Protein AF-A0A6M3KVN2-F1 (afdb_monomer_lite)

Secondary structure (DSSP, 8-state):
-------SSGGG-EEEEEHHHHHHHHHHHHHHHHHHHHHHHHHHHHHHH-TTS-TT-HHHHHHHHHHHHHHHHHHHHHHHHHHHHHSTT-EEEEEHHHHHHTTTT-S--

Sequence (109 aa):
MFYEFKSINRETWKYTYCGRELLEASVGCYKQYHECEMDARTRLASLMIDPNVRQDDNRIADLKRDIEHNGKQAEACSVFMTAFEREPDRDFYLALGDVVFFGLNKEKI

Structure (mmCIF, N/CA/C/O backbone):
data_AF-A0A6M3KVN2-F1
#
_entry.id   AF-A0A6M3KVN2-F1
#
loop_
_atom_site.group_PDB
_atom_site.id
_atom_site.type_symbol
_atom_site.label_atom_id
_atom_site.label_alt_id
_atom_site.label_comp_id
_atom_site.label_asym_id
_atom_site.label_entity_id
_atom_site.label_seq_id
_atom_site.pdbx_PDB_ins_code
_atom_site.Cartn_x
_atom_site.Cartn_y
_atom_site.Cartn_z
_atom_site.occupancy
_atom_site.B_iso_or_equiv
_atom_site.auth_seq_id
_atom_site.auth_comp_id
_atom_site.auth_asym_id
_at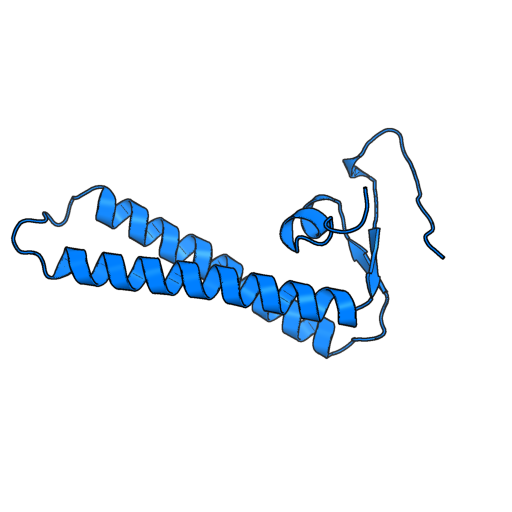om_site.auth_atom_id
_atom_site.pdbx_PDB_model_num
ATOM 1 N N . MET A 1 1 ? -16.113 9.172 24.947 1.00 35.44 1 MET A N 1
ATOM 2 C CA . MET A 1 1 ? -15.417 9.261 26.251 1.00 35.44 1 MET A CA 1
ATOM 3 C C . MET A 1 1 ? -14.240 8.298 26.159 1.00 35.44 1 MET A C 1
ATOM 5 O O . MET A 1 1 ? -14.473 7.101 26.111 1.00 35.44 1 MET A O 1
ATOM 9 N N . PHE A 1 2 ? -13.018 8.803 25.963 1.00 45.31 2 PHE A N 1
ATOM 10 C CA . PHE A 1 2 ? -11.832 7.970 25.725 1.00 45.31 2 PHE A CA 1
ATOM 11 C C . PHE A 1 2 ? -11.335 7.371 27.047 1.00 45.31 2 PHE A C 1
ATOM 13 O O . PHE A 1 2 ? -11.029 8.115 27.976 1.00 45.31 2 PHE A O 1
ATOM 20 N N . TYR A 1 3 ? -11.249 6.043 27.136 1.00 44.53 3 TYR A N 1
ATOM 21 C CA . TYR A 1 3 ? -10.594 5.359 28.253 1.00 44.53 3 TYR A CA 1
ATOM 22 C C . TYR A 1 3 ? -9.148 5.034 27.862 1.00 44.53 3 TYR A C 1
ATOM 24 O O . TYR A 1 3 ? -8.878 4.043 27.190 1.00 44.53 3 TYR A O 1
ATOM 32 N N . GLU A 1 4 ? -8.209 5.887 28.273 1.00 49.03 4 GLU A N 1
ATOM 33 C CA . GLU A 1 4 ? -6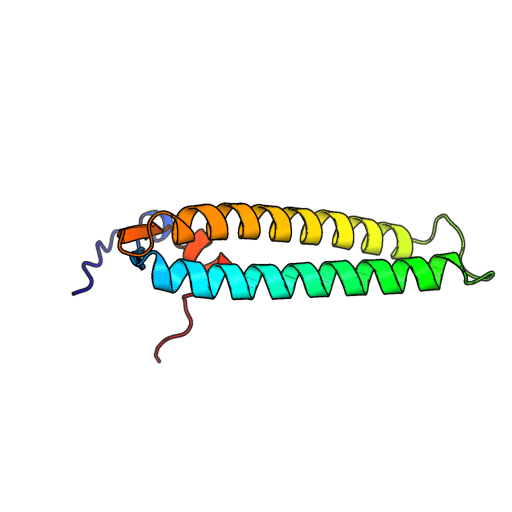.773 5.611 28.175 1.00 49.03 4 GLU A CA 1
ATOM 34 C C . GLU A 1 4 ? -6.338 4.668 29.311 1.00 49.03 4 GLU A C 1
ATOM 36 O O . GLU A 1 4 ? -6.320 5.056 30.480 1.00 49.03 4 GLU A O 1
ATOM 41 N N . PHE A 1 5 ? -5.920 3.444 28.985 1.00 51.78 5 PHE A N 1
ATOM 42 C CA . PHE A 1 5 ? -5.180 2.583 29.915 1.00 51.78 5 PHE A CA 1
ATOM 43 C C . PHE A 1 5 ? -3.672 2.831 29.736 1.00 51.78 5 PHE A C 1
ATOM 45 O O . PHE A 1 5 ? -3.032 2.262 28.852 1.00 51.78 5 PHE A O 1
ATOM 52 N N . LYS A 1 6 ? -3.087 3.714 30.557 1.00 48.75 6 LYS A N 1
ATOM 53 C CA . LYS A 1 6 ? -1.648 4.040 30.503 1.00 48.75 6 LYS A CA 1
ATOM 54 C C . LYS A 1 6 ? -0.832 3.075 31.359 1.00 48.75 6 LYS A C 1
ATOM 56 O O . LYS A 1 6 ? -0.611 3.312 32.542 1.00 48.75 6 LYS A O 1
ATOM 61 N N . SER A 1 7 ? -0.356 1.994 30.750 1.00 55.06 7 SER A N 1
ATOM 62 C CA . SER A 1 7 ? 0.783 1.231 31.278 1.00 55.06 7 SER A CA 1
ATOM 63 C C . SER A 1 7 ? 2.101 1.941 30.919 1.00 55.06 7 SER A C 1
ATOM 65 O O . SER A 1 7 ? 2.164 2.689 29.940 1.00 55.06 7 SER A O 1
ATOM 67 N N . ILE A 1 8 ? 3.158 1.719 31.710 1.00 61.12 8 ILE A N 1
ATOM 68 C CA . ILE A 1 8 ? 4.497 2.318 31.527 1.00 61.12 8 ILE A CA 1
ATOM 69 C C . ILE A 1 8 ? 5.118 1.919 30.170 1.00 61.12 8 ILE A C 1
ATOM 71 O O . ILE A 1 8 ? 5.954 2.645 29.635 1.00 61.12 8 ILE A O 1
ATOM 75 N N . ASN A 1 9 ? 4.676 0.806 29.571 1.00 64.88 9 ASN A N 1
ATOM 76 C CA . ASN A 1 9 ? 5.130 0.360 28.256 1.00 64.88 9 ASN A CA 1
ATOM 77 C C . ASN A 1 9 ? 4.167 0.816 27.138 1.00 64.88 9 ASN A C 1
ATOM 79 O O . ASN A 1 9 ? 3.015 0.378 27.086 1.00 64.88 9 ASN A O 1
ATOM 83 N N . ARG A 1 10 ? 4.649 1.656 26.211 1.00 61.28 10 ARG A N 1
ATOM 84 C CA . ARG A 1 10 ? 3.866 2.196 25.078 1.00 61.28 10 ARG A CA 1
ATOM 85 C C . ARG A 1 10 ? 3.326 1.117 24.135 1.00 61.28 10 ARG A C 1
ATOM 87 O O . ARG A 1 10 ? 2.303 1.334 23.499 1.00 61.28 10 ARG A O 1
ATOM 94 N N . GLU A 1 11 ? 3.957 -0.054 24.080 1.00 64.50 11 GLU A N 1
ATOM 95 C CA . GLU A 1 11 ? 3.497 -1.191 23.264 1.00 64.50 11 GLU A CA 1
ATOM 96 C C . GLU A 1 11 ? 2.162 -1.778 23.746 1.00 64.50 11 GLU A C 1
ATOM 98 O O . GLU A 1 11 ? 1.454 -2.442 22.993 1.00 64.50 11 GLU A O 1
ATOM 103 N N . THR A 1 12 ? 1.793 -1.517 25.003 1.00 69.75 12 THR A N 1
ATOM 104 C CA . THR A 1 12 ? 0.529 -1.992 25.589 1.00 69.75 12 THR A CA 1
ATOM 105 C C . THR A 1 12 ? -0.629 -1.018 25.400 1.00 69.75 12 THR A C 1
ATOM 107 O O . THR A 1 12 ? -1.755 -1.327 25.787 1.00 69.75 12 THR A O 1
ATOM 110 N N . TRP A 1 13 ? -0.374 0.158 24.820 1.00 77.12 13 TRP A N 1
ATOM 111 C CA . TRP A 1 13 ? -1.410 1.161 24.623 1.00 77.12 13 TRP A CA 1
ATOM 112 C C . TRP A 1 13 ? -2.379 0.699 23.538 1.00 77.12 13 TRP A C 1
ATOM 114 O O . TRP A 1 13 ? -1.980 0.257 22.456 1.00 77.12 13 TRP A O 1
ATOM 124 N N . LYS A 1 14 ? -3.667 0.785 23.862 1.00 82.88 14 LYS A N 1
ATOM 125 C CA . LYS A 1 14 ? -4.768 0.480 22.957 1.00 82.88 14 LYS A CA 1
ATOM 126 C C . LYS A 1 14 ? -5.563 1.749 22.723 1.00 82.88 14 LYS A C 1
ATOM 128 O O . LYS A 1 14 ? -5.946 2.425 23.674 1.00 82.88 14 LYS A O 1
ATOM 133 N N . TYR A 1 15 ? -5.800 2.045 21.458 1.00 85.94 15 TYR A N 1
ATOM 134 C CA . TYR A 1 15 ? -6.582 3.187 21.019 1.00 85.94 15 TYR A CA 1
ATOM 135 C C . TYR A 1 15 ? -7.890 2.679 20.438 1.00 85.94 15 TYR A C 1
ATOM 137 O O . TYR A 1 15 ? -7.894 1.688 19.712 1.00 85.94 15 TYR A O 1
ATOM 145 N N . THR A 1 16 ? -8.994 3.324 20.796 1.00 89.75 16 THR A N 1
ATOM 146 C CA . THR A 1 16 ? -10.321 2.924 20.318 1.00 89.75 16 THR A CA 1
ATOM 147 C C . THR A 1 16 ? -10.755 3.891 19.231 1.00 89.75 16 THR A C 1
ATOM 149 O O . THR A 1 16 ? -10.736 5.097 19.469 1.00 89.75 16 THR A O 1
ATOM 152 N N . TYR A 1 17 ? -11.128 3.355 18.074 1.00 90.19 17 TYR A N 1
ATOM 153 C CA . TYR A 1 17 ? -11.655 4.108 16.939 1.00 90.19 17 TYR A CA 1
ATOM 154 C C . TYR A 1 17 ? -12.910 3.430 16.406 1.00 90.19 17 TYR A C 1
ATOM 156 O O . TYR A 1 17 ? -13.026 2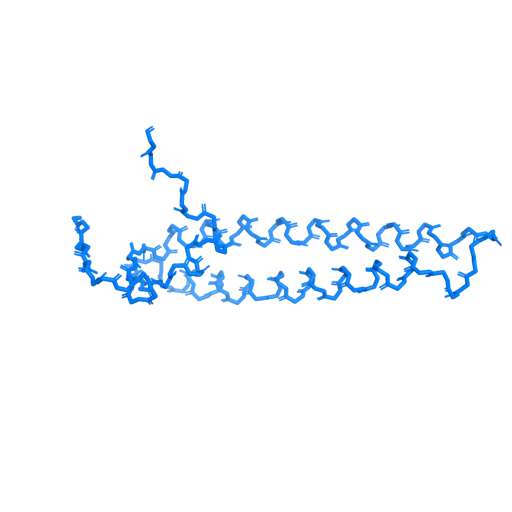.200 16.451 1.00 90.19 17 TYR A O 1
ATOM 164 N N . CYS A 1 18 ? -13.828 4.231 15.880 1.00 93.00 18 CYS A N 1
ATOM 165 C CA . CYS A 1 18 ? -15.033 3.726 15.239 1.00 93.00 18 CYS A CA 1
ATOM 166 C C . CYS A 1 18 ? -14.716 3.234 13.819 1.00 93.00 18 CYS A C 1
ATOM 168 O O . CYS A 1 18 ? -13.892 3.826 13.116 1.00 93.00 18 CYS A O 1
ATOM 170 N N . GLY A 1 19 ? -15.396 2.178 13.363 1.00 90.88 19 GLY A N 1
ATOM 171 C CA . GLY A 1 19 ? -15.244 1.633 12.011 1.00 90.88 19 GLY A CA 1
ATOM 172 C C . GLY A 1 19 ? -15.360 2.693 10.910 1.00 90.88 19 GLY A C 1
ATOM 173 O O . GLY A 1 19 ? -14.576 2.671 9.968 1.00 90.88 19 GLY A O 1
ATOM 174 N N . ARG A 1 20 ? -16.252 3.683 11.050 1.00 92.75 20 ARG A N 1
ATOM 175 C CA . ARG A 1 20 ? -16.368 4.808 10.098 1.00 92.75 20 ARG A CA 1
ATOM 176 C C . ARG A 1 20 ? -15.086 5.633 9.984 1.00 92.75 20 ARG A C 1
ATOM 178 O O . ARG A 1 20 ? -14.653 5.922 8.874 1.00 92.75 20 ARG A O 1
ATOM 185 N N . GLU A 1 21 ? -14.469 5.978 11.112 1.00 90.56 21 GLU A N 1
ATOM 186 C CA . GLU A 1 21 ? -13.220 6.755 11.138 1.00 90.56 21 GLU A CA 1
ATOM 187 C C . GLU A 1 21 ? -12.077 5.952 10.505 1.00 90.56 21 GLU A C 1
ATOM 189 O O . GLU A 1 21 ? -11.285 6.469 9.716 1.00 90.56 21 GLU A O 1
ATOM 194 N N . LEU A 1 22 ? -12.029 4.652 10.805 1.00 93.06 22 LEU A N 1
ATOM 195 C CA . LEU A 1 22 ? -11.033 3.747 10.243 1.00 93.06 22 LEU A CA 1
ATOM 196 C C . LEU A 1 22 ? -11.235 3.497 8.750 1.00 93.06 22 LEU A C 1
ATOM 198 O O . LEU A 1 22 ? -10.252 3.345 8.025 1.00 93.06 22 LEU A O 1
ATOM 202 N N . LEU A 1 23 ? -12.478 3.482 8.272 1.00 93.94 23 LEU A N 1
ATOM 203 C CA . LEU A 1 23 ? -12.792 3.359 6.854 1.00 93.94 23 LEU A CA 1
ATOM 204 C C . LEU A 1 23 ? -12.255 4.562 6.075 1.00 93.94 23 LEU A C 1
ATOM 206 O O . LEU A 1 23 ? -11.561 4.375 5.077 1.00 93.94 23 LEU A O 1
ATOM 210 N N . GLU A 1 24 ? -12.515 5.782 6.546 1.00 93.31 24 GLU A N 1
ATOM 211 C CA . GLU A 1 24 ? -12.007 7.006 5.914 1.00 93.31 24 GLU A CA 1
ATOM 212 C C . GLU A 1 24 ? -10.475 7.023 5.865 1.00 93.31 24 GLU A C 1
ATOM 214 O O . GLU A 1 24 ? -9.885 7.279 4.809 1.00 93.31 24 GLU A O 1
ATOM 219 N N . ALA A 1 25 ? -9.822 6.671 6.974 1.00 92.38 25 ALA A N 1
ATOM 220 C CA . ALA A 1 25 ? -8.368 6.583 7.034 1.00 92.38 25 ALA A CA 1
ATOM 221 C C . ALA A 1 25 ? -7.812 5.496 6.097 1.00 92.38 25 ALA A C 1
ATOM 223 O O . ALA A 1 25 ? -6.855 5.740 5.360 1.00 92.38 25 ALA A O 1
ATOM 224 N N . SER A 1 26 ? -8.452 4.324 6.049 1.00 93.50 26 SER A N 1
ATOM 225 C CA . SER A 1 26 ? -8.051 3.217 5.169 1.00 93.50 26 SER A CA 1
ATOM 226 C C . SER A 1 26 ? -8.190 3.578 3.690 1.00 93.50 26 SER A C 1
ATOM 228 O O . SER A 1 26 ? -7.314 3.238 2.897 1.00 93.50 26 SER A O 1
ATOM 230 N N . VAL A 1 27 ? -9.240 4.318 3.316 1.00 94.44 27 VAL A N 1
ATOM 231 C CA . VAL A 1 27 ? -9.416 4.858 1.956 1.00 94.44 27 VAL A CA 1
ATOM 232 C C . VAL A 1 27 ? -8.290 5.834 1.611 1.00 94.44 27 VAL A C 1
ATOM 234 O O . VAL A 1 27 ? -7.765 5.795 0.496 1.00 94.44 27 VAL A O 1
ATOM 237 N N . GLY A 1 28 ? -7.903 6.701 2.550 1.00 93.25 28 GLY A N 1
ATOM 238 C CA . GLY A 1 28 ? -6.776 7.620 2.381 1.00 93.25 28 GLY A CA 1
ATOM 239 C C . GLY A 1 28 ? -5.459 6.881 2.135 1.00 93.25 28 GLY A C 1
ATOM 240 O O . GLY A 1 28 ? -4.785 7.137 1.136 1.00 93.25 28 GLY A O 1
ATOM 241 N N . CYS A 1 29 ? -5.132 5.913 2.995 1.00 93.31 29 CYS A N 1
ATOM 242 C CA . CYS A 1 29 ? -3.933 5.085 2.860 1.00 93.31 29 CYS A CA 1
ATOM 243 C C . CYS A 1 29 ? -3.935 4.276 1.559 1.00 93.31 29 CYS A C 1
ATOM 245 O O . CYS A 1 29 ? -2.916 4.219 0.874 1.00 93.31 29 CYS A O 1
ATOM 247 N N . TYR A 1 30 ? -5.074 3.686 1.181 1.00 95.62 30 TYR A N 1
ATOM 248 C CA . TYR A 1 30 ? -5.215 2.958 -0.079 1.00 95.62 30 TYR A CA 1
ATOM 249 C C . TYR A 1 30 ? -4.852 3.836 -1.277 1.00 95.62 30 TYR A C 1
ATOM 251 O O . TYR A 1 30 ? -4.011 3.449 -2.086 1.00 95.62 30 TYR A O 1
ATOM 259 N N . LYS A 1 31 ? -5.447 5.034 -1.371 1.00 95.19 31 LYS A N 1
ATOM 260 C CA . LYS A 1 31 ? -5.174 5.969 -2.471 1.00 95.19 31 LYS A CA 1
ATOM 261 C C . LYS A 1 31 ? -3.702 6.347 -2.528 1.00 95.19 31 LYS A C 1
ATOM 263 O O . LYS A 1 31 ? -3.114 6.282 -3.600 1.00 95.19 31 LYS A O 1
ATOM 268 N N . GLN A 1 32 ? -3.101 6.661 -1.382 1.00 95.00 32 GLN A N 1
ATOM 269 C CA . GLN A 1 32 ? -1.688 7.023 -1.311 1.00 95.00 32 GLN A CA 1
ATOM 270 C C . GLN A 1 32 ? -0.781 5.900 -1.834 1.00 95.00 32 GLN A C 1
ATOM 272 O O . GLN A 1 32 ? 0.051 6.137 -2.707 1.00 95.00 32 GLN A O 1
ATOM 277 N N . TYR A 1 33 ? -0.943 4.673 -1.331 1.00 96.00 33 TYR A N 1
ATOM 278 C CA . TYR A 1 33 ? -0.117 3.547 -1.772 1.00 96.00 33 TYR A CA 1
ATOM 279 C C . TYR A 1 33 ? -0.374 3.181 -3.234 1.00 96.00 33 TYR A C 1
ATOM 281 O O . TYR A 1 33 ? 0.570 2.878 -3.962 1.00 96.00 33 TYR A O 1
ATOM 289 N N . HIS A 1 34 ? -1.622 3.268 -3.691 1.00 95.50 34 HIS A N 1
ATOM 290 C CA . HIS A 1 34 ? -1.965 3.024 -5.085 1.00 95.50 34 HIS A CA 1
ATOM 291 C C . HIS A 1 34 ? -1.334 4.060 -6.029 1.00 95.50 34 HIS A C 1
ATOM 293 O O . HIS A 1 34 ? -0.761 3.692 -7.053 1.00 95.50 34 HIS A O 1
ATOM 299 N N . GLU A 1 35 ? -1.367 5.347 -5.677 1.00 96.56 35 GLU A N 1
ATOM 300 C CA . GLU A 1 35 ? -0.706 6.413 -6.441 1.00 96.56 35 GLU A CA 1
ATOM 301 C C . GLU A 1 35 ? 0.812 6.200 -6.506 1.00 96.56 35 GLU A C 1
ATOM 303 O O . GLU A 1 35 ? 1.395 6.276 -7.590 1.00 96.56 35 GLU A O 1
ATOM 308 N N . CYS A 1 36 ? 1.449 5.857 -5.381 1.00 95.56 36 CYS A N 1
ATOM 309 C CA . CYS A 1 36 ? 2.876 5.531 -5.343 1.00 95.56 36 CYS A CA 1
ATOM 310 C C . CYS A 1 36 ? 3.222 4.316 -6.218 1.00 95.56 36 CYS A C 1
ATOM 312 O O . CYS A 1 36 ? 4.230 4.333 -6.927 1.00 95.56 36 CYS A O 1
ATOM 314 N N . GLU A 1 37 ? 2.389 3.272 -6.209 1.00 97.31 37 GLU A N 1
ATOM 315 C CA . GLU A 1 37 ? 2.564 2.105 -7.076 1.00 97.31 37 GLU A CA 1
ATOM 316 C C . GLU A 1 37 ? 2.469 2.490 -8.562 1.00 97.31 37 GLU A C 1
ATOM 318 O O . GLU A 1 37 ? 3.316 2.090 -9.367 1.00 97.31 37 GLU A O 1
ATOM 323 N N . MET A 1 38 ? 1.460 3.280 -8.941 1.00 97.31 38 MET A N 1
ATOM 324 C CA . MET A 1 38 ? 1.253 3.703 -10.329 1.00 97.31 38 MET A CA 1
ATOM 325 C C . MET A 1 38 ? 2.377 4.612 -10.836 1.00 97.31 38 MET A C 1
ATOM 327 O O . MET A 1 38 ? 2.826 4.455 -11.977 1.00 97.31 38 MET A O 1
ATOM 331 N N . ASP A 1 39 ? 2.883 5.518 -9.999 1.00 97.38 39 ASP A N 1
ATOM 332 C CA . ASP A 1 39 ? 4.046 6.347 -10.326 1.00 97.38 39 ASP A CA 1
ATOM 333 C C . ASP A 1 39 ? 5.297 5.478 -10.539 1.00 97.38 39 ASP A C 1
ATOM 335 O O . ASP A 1 39 ? 5.972 5.595 -11.565 1.00 97.38 39 ASP A O 1
ATOM 339 N N . ALA A 1 40 ? 5.555 4.511 -9.651 1.00 96.69 40 ALA A N 1
ATOM 340 C CA . ALA A 1 40 ? 6.677 3.585 -9.800 1.00 96.69 40 ALA A CA 1
ATOM 341 C C . ALA A 1 40 ? 6.575 2.740 -11.086 1.00 96.69 40 ALA A C 1
ATOM 343 O O . ALA A 1 40 ? 7.569 2.582 -11.802 1.00 96.69 40 ALA A O 1
ATOM 344 N N . ARG A 1 41 ? 5.375 2.259 -11.446 1.00 97.00 41 ARG A N 1
ATOM 345 C CA . ARG A 1 41 ? 5.123 1.560 -12.724 1.0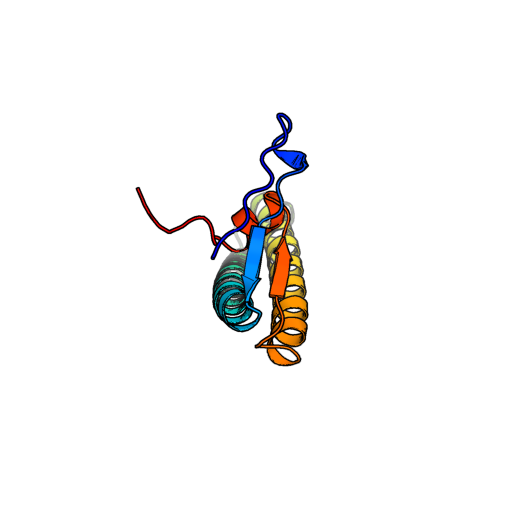0 97.00 41 ARG A CA 1
ATOM 346 C C . ARG A 1 41 ? 5.379 2.453 -13.932 1.00 97.00 41 ARG A C 1
ATOM 348 O O . ARG A 1 41 ? 6.002 2.006 -14.893 1.00 97.00 41 ARG A O 1
ATOM 355 N N . THR A 1 42 ? 4.934 3.705 -13.881 1.00 97.38 42 THR A N 1
ATOM 356 C CA . THR A 1 42 ? 5.117 4.677 -14.970 1.00 97.38 42 THR A CA 1
ATOM 357 C C . THR A 1 42 ? 6.599 4.987 -15.186 1.00 97.38 42 THR A C 1
ATOM 359 O O . THR A 1 42 ? 7.090 4.973 -16.320 1.00 97.38 42 THR A O 1
ATOM 362 N N . ARG A 1 43 ? 7.350 5.186 -14.098 1.00 95.50 43 ARG A N 1
ATOM 363 C CA . ARG A 1 43 ? 8.806 5.383 -14.138 1.00 95.50 43 ARG A CA 1
ATOM 364 C C . ARG A 1 43 ? 9.529 4.147 -14.659 1.00 95.50 43 ARG A C 1
ATOM 366 O O . ARG A 1 43 ? 10.421 4.276 -15.493 1.00 95.50 43 ARG A O 1
ATOM 373 N N . LEU A 1 44 ? 9.121 2.954 -14.225 1.00 95.75 44 LEU A N 1
ATOM 374 C CA . LEU A 1 44 ? 9.707 1.700 -14.696 1.00 95.75 44 LEU A CA 1
ATOM 375 C C . LEU A 1 44 ? 9.489 1.522 -16.202 1.00 95.75 44 LEU A C 1
ATOM 377 O O . LEU A 1 44 ? 10.443 1.244 -16.922 1.00 95.75 44 LEU A O 1
ATOM 381 N N . ALA A 1 45 ? 8.265 1.740 -16.688 1.00 95.12 45 ALA A N 1
ATOM 382 C CA . ALA A 1 45 ? 7.954 1.685 -18.114 1.00 95.12 45 ALA A CA 1
ATOM 383 C C . ALA A 1 45 ? 8.808 2.676 -18.921 1.00 95.12 45 ALA A C 1
ATOM 385 O O . ALA A 1 45 ? 9.338 2.316 -19.969 1.00 95.12 45 ALA A O 1
ATOM 386 N N . SER A 1 46 ? 9.007 3.889 -18.393 1.00 94.69 46 SER A N 1
ATOM 387 C CA . SER A 1 46 ? 9.844 4.919 -19.020 1.00 94.69 46 SER A CA 1
ATOM 388 C C . SER A 1 46 ? 11.319 4.507 -19.109 1.00 94.69 46 SER A C 1
ATOM 390 O O . SER A 1 46 ? 11.963 4.757 -20.121 1.00 94.69 46 SER A O 1
ATOM 392 N N . LEU A 1 47 ? 11.857 3.829 -18.089 1.00 92.69 47 LEU A N 1
ATOM 393 C CA . LEU A 1 47 ? 13.227 3.302 -18.128 1.00 92.69 47 LEU A CA 1
ATOM 394 C C . LEU A 1 47 ? 13.372 2.105 -19.073 1.00 92.69 47 LEU A C 1
ATOM 396 O O . LEU A 1 47 ? 14.426 1.933 -19.673 1.00 92.69 47 LEU A O 1
ATOM 400 N N . MET A 1 48 ? 12.334 1.280 -19.224 1.00 90.75 48 MET A N 1
ATOM 401 C CA . MET A 1 48 ? 12.381 0.103 -20.100 1.00 90.75 48 MET A CA 1
ATOM 402 C C . MET A 1 48 ? 12.392 0.451 -21.594 1.00 90.75 48 MET A C 1
ATOM 404 O O . MET A 1 48 ? 12.855 -0.364 -22.390 1.00 90.75 48 MET A O 1
ATOM 408 N N . ILE A 1 49 ? 11.882 1.625 -21.975 1.00 93.25 49 ILE A N 1
ATOM 409 C CA . ILE A 1 49 ? 11.896 2.103 -23.367 1.00 93.25 49 ILE A CA 1
ATOM 410 C C . ILE A 1 49 ? 13.151 2.915 -23.714 1.00 93.25 49 ILE A C 1
ATOM 412 O O . ILE A 1 49 ? 13.386 3.174 -24.893 1.00 93.25 49 ILE A O 1
ATOM 416 N N . ASP A 1 50 ? 13.946 3.329 -22.722 1.00 91.81 50 ASP A N 1
ATOM 417 C CA . ASP A 1 50 ? 15.166 4.104 -22.950 1.00 91.81 50 ASP A CA 1
ATOM 418 C C . ASP A 1 50 ? 16.301 3.177 -23.427 1.00 91.81 50 ASP A C 1
ATOM 420 O O . ASP A 1 50 ? 16.764 2.326 -22.662 1.00 91.81 50 ASP A O 1
ATOM 424 N N . PRO A 1 51 ? 16.801 3.337 -24.668 1.00 89.38 51 PRO A N 1
ATOM 425 C CA . PRO A 1 51 ? 17.858 2.485 -25.211 1.00 89.38 51 PRO A CA 1
ATOM 426 C C . PRO A 1 51 ? 19.205 2.640 -24.489 1.00 89.38 51 PRO A C 1
ATOM 428 O O . PRO A 1 51 ? 20.091 1.807 -24.675 1.00 89.38 51 PRO A O 1
ATOM 431 N N . ASN A 1 52 ? 19.384 3.686 -23.677 1.00 92.12 52 ASN A N 1
ATOM 432 C CA . ASN A 1 52 ? 20.610 3.921 -22.914 1.00 92.12 52 ASN A CA 1
ATOM 433 C C . ASN A 1 52 ? 20.601 3.243 -21.539 1.00 92.12 52 ASN A C 1
ATOM 435 O O . ASN A 1 52 ? 21.633 3.204 -20.865 1.00 92.12 52 ASN A O 1
ATOM 439 N N . VAL A 1 53 ? 19.454 2.722 -21.102 1.00 88.94 53 VAL A N 1
ATOM 440 C CA . VAL A 1 53 ? 19.317 2.064 -19.804 1.00 88.94 53 VAL A CA 1
ATOM 441 C C . VAL A 1 53 ? 19.588 0.576 -19.967 1.00 88.94 53 VAL A C 1
ATOM 443 O O . VAL A 1 53 ? 18.970 -0.124 -20.771 1.00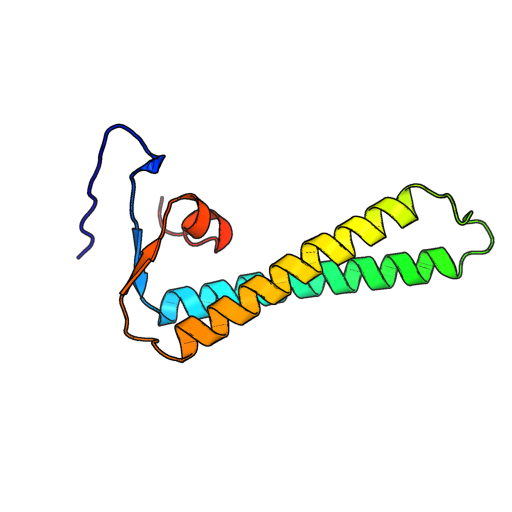 88.94 53 VAL A O 1
ATOM 446 N N . ARG A 1 54 ? 20.536 0.067 -19.181 1.00 88.56 54 ARG A N 1
ATOM 447 C CA . ARG A 1 54 ? 20.838 -1.363 -19.160 1.00 88.56 54 ARG A CA 1
ATOM 448 C C . ARG A 1 54 ? 19.811 -2.105 -18.304 1.00 88.56 54 ARG A C 1
ATOM 450 O O . ARG A 1 54 ? 19.266 -1.566 -17.348 1.00 88.56 54 ARG A O 1
ATOM 457 N N . GLN A 1 55 ? 19.562 -3.370 -18.630 1.00 82.06 55 GLN A N 1
ATOM 458 C CA . GLN A 1 55 ? 18.580 -4.198 -17.914 1.00 82.06 55 GLN A CA 1
ATOM 459 C C . GLN A 1 55 ? 18.980 -4.504 -16.457 1.00 82.06 55 GLN A C 1
ATOM 461 O O . GLN A 1 55 ? 18.122 -4.829 -15.641 1.00 82.06 55 GLN A O 1
ATOM 466 N N . ASP A 1 56 ? 20.269 -4.398 -16.134 1.00 87.31 56 ASP A N 1
ATOM 467 C CA . ASP A 1 56 ? 20.859 -4.587 -14.805 1.00 87.31 56 ASP A CA 1
ATOM 468 C C . ASP A 1 56 ? 20.963 -3.285 -13.992 1.00 87.31 56 ASP A C 1
ATOM 470 O O . ASP A 1 56 ? 21.620 -3.249 -12.954 1.00 87.31 56 ASP A O 1
ATOM 474 N N . ASP A 1 57 ? 20.318 -2.207 -14.441 1.00 92.56 57 ASP A N 1
ATOM 475 C CA . ASP A 1 57 ? 20.327 -0.931 -13.735 1.00 92.56 57 ASP A CA 1
ATOM 476 C C . ASP A 1 57 ? 19.634 -1.043 -12.365 1.00 92.56 57 ASP A C 1
ATOM 478 O O . ASP A 1 57 ? 18.482 -1.473 -12.252 1.00 92.56 57 ASP A O 1
ATOM 482 N N . ASN A 1 58 ? 20.323 -0.606 -11.308 1.00 93.62 58 ASN A N 1
ATOM 483 C CA . ASN A 1 58 ? 19.804 -0.634 -9.938 1.00 93.62 58 ASN A CA 1
ATOM 484 C C . ASN A 1 58 ? 18.471 0.117 -9.797 1.00 93.62 58 ASN A C 1
ATOM 486 O O . ASN A 1 58 ? 17.617 -0.308 -9.022 1.00 93.62 58 ASN A O 1
ATOM 490 N N . ARG A 1 59 ? 18.238 1.166 -10.599 1.00 93.56 59 ARG A N 1
ATOM 491 C CA . ARG A 1 59 ? 16.979 1.927 -10.595 1.00 93.56 59 ARG A CA 1
ATOM 492 C C . ARG A 1 59 ? 15.784 1.055 -10.978 1.00 93.56 59 ARG A C 1
ATOM 494 O O . ARG A 1 59 ? 14.699 1.231 -10.434 1.00 93.56 59 ARG A O 1
ATOM 501 N N . ILE A 1 60 ? 15.971 0.091 -11.884 1.00 93.62 60 ILE A N 1
ATOM 502 C CA . ILE A 1 60 ? 14.926 -0.873 -12.259 1.00 93.62 60 ILE A CA 1
ATOM 503 C C . ILE A 1 60 ? 14.614 -1.795 -11.077 1.00 93.62 60 ILE A C 1
ATOM 505 O O . ILE A 1 60 ? 13.447 -2.092 -10.817 1.00 93.62 60 ILE A O 1
ATOM 509 N N . ALA A 1 61 ? 15.641 -2.253 -10.358 1.00 94.38 61 ALA A N 1
ATOM 510 C CA . ALA A 1 61 ? 15.469 -3.106 -9.185 1.00 94.38 61 ALA A CA 1
ATOM 511 C C . ALA A 1 61 ? 14.787 -2.365 -8.023 1.00 94.38 61 ALA A C 1
ATOM 513 O O . ALA A 1 61 ? 13.954 -2.953 -7.334 1.00 94.38 61 ALA A O 1
ATOM 514 N N . ASP A 1 62 ? 15.108 -1.088 -7.821 1.00 95.81 62 ASP A N 1
ATOM 515 C CA . ASP A 1 62 ? 14.467 -0.228 -6.821 1.00 95.81 62 ASP A CA 1
ATOM 516 C C . ASP A 1 62 ? 12.988 -0.016 -7.149 1.00 95.81 62 ASP A C 1
ATOM 518 O O . ASP A 1 62 ? 12.128 -0.336 -6.334 1.00 95.81 62 ASP A O 1
ATOM 522 N N . LEU A 1 63 ? 12.668 0.372 -8.387 1.00 96.06 63 LEU A N 1
ATOM 523 C CA . LEU A 1 63 ? 11.279 0.573 -8.807 1.00 96.06 63 LEU A CA 1
ATOM 524 C C . LEU A 1 63 ? 10.445 -0.710 -8.721 1.00 96.06 63 LEU A C 1
ATOM 526 O O . LEU A 1 63 ? 9.279 -0.660 -8.344 1.00 96.06 63 LEU A O 1
ATOM 530 N N . LYS A 1 64 ? 11.021 -1.878 -9.029 1.00 95.94 64 LYS A N 1
ATOM 531 C CA . LYS A 1 64 ? 10.331 -3.166 -8.841 1.00 95.94 64 LYS A CA 1
ATOM 532 C C . LYS A 1 64 ? 10.006 -3.433 -7.370 1.00 95.94 64 LYS A C 1
ATOM 534 O O . LYS A 1 64 ? 8.906 -3.898 -7.078 1.00 95.94 64 LYS A O 1
ATOM 539 N N . ARG A 1 65 ? 10.934 -3.121 -6.459 1.00 97.00 65 ARG A N 1
ATOM 540 C CA . ARG A 1 65 ? 10.708 -3.231 -5.010 1.00 97.00 65 ARG A CA 1
ATOM 541 C C . ARG A 1 65 ? 9.634 -2.259 -4.537 1.00 97.00 65 ARG A C 1
ATOM 543 O O . ARG A 1 65 ? 8.775 -2.664 -3.760 1.00 97.00 65 ARG A O 1
ATOM 550 N N . ASP A 1 66 ? 9.635 -1.031 -5.046 1.00 96.00 66 ASP A N 1
ATOM 551 C CA . ASP A 1 66 ? 8.615 -0.032 -4.720 1.00 96.00 66 ASP A CA 1
ATOM 552 C C . ASP A 1 66 ? 7.227 -0.469 -5.200 1.00 96.00 66 ASP A C 1
ATOM 554 O O . ASP A 1 66 ? 6.257 -0.353 -4.454 1.00 96.00 66 ASP A O 1
ATOM 558 N N . ILE A 1 67 ? 7.115 -1.026 -6.410 1.00 97.44 67 ILE A N 1
ATOM 559 C CA . ILE A 1 67 ? 5.850 -1.570 -6.928 1.00 97.44 67 ILE A CA 1
ATOM 560 C C . ILE A 1 67 ? 5.346 -2.700 -6.026 1.00 97.44 67 ILE A C 1
ATOM 562 O O . ILE A 1 67 ? 4.180 -2.704 -5.640 1.00 97.44 67 ILE A O 1
ATOM 566 N N . GLU A 1 68 ? 6.210 -3.653 -5.669 1.00 97.69 68 GLU A N 1
ATOM 567 C CA . GLU A 1 68 ? 5.820 -4.778 -4.814 1.00 97.69 68 GLU A CA 1
ATOM 568 C C . GLU A 1 68 ? 5.412 -4.312 -3.411 1.00 97.69 68 GLU A C 1
ATOM 570 O O . GLU A 1 68 ? 4.392 -4.755 -2.881 1.00 97.69 68 GLU A O 1
ATOM 575 N N . HIS A 1 69 ? 6.194 -3.415 -2.808 1.00 96.44 69 HIS A N 1
ATOM 576 C CA . HIS A 1 69 ? 5.915 -2.887 -1.481 1.00 96.44 69 HIS A CA 1
ATOM 577 C C . HIS A 1 69 ? 4.583 -2.134 -1.455 1.00 96.44 69 HIS A C 1
ATOM 579 O O . HIS A 1 69 ? 3.701 -2.488 -0.674 1.00 96.44 69 HIS A O 1
ATOM 585 N N . ASN A 1 70 ? 4.415 -1.141 -2.333 1.00 95.88 70 ASN A N 1
ATOM 586 C CA . ASN A 1 70 ? 3.212 -0.313 -2.373 1.00 95.88 70 ASN A CA 1
ATOM 587 C C . ASN A 1 70 ? 1.974 -1.122 -2.786 1.00 95.88 70 ASN A C 1
ATOM 589 O O . ASN A 1 70 ? 0.914 -0.936 -2.194 1.00 95.88 70 ASN A O 1
ATOM 593 N N . GLY A 1 71 ? 2.113 -2.078 -3.711 1.00 95.62 71 GLY A N 1
ATOM 594 C CA . GLY A 1 71 ? 1.026 -2.979 -4.100 1.00 95.62 71 GLY A CA 1
ATOM 595 C C . GLY A 1 71 ? 0.524 -3.835 -2.932 1.00 95.62 71 GLY A C 1
ATOM 596 O O . GLY A 1 71 ? -0.680 -3.902 -2.692 1.00 95.62 71 GLY A O 1
ATOM 597 N N . LYS A 1 72 ? 1.434 -4.417 -2.136 1.00 96.19 72 LYS A N 1
ATOM 598 C CA . LYS A 1 72 ? 1.063 -5.175 -0.924 1.00 96.19 72 LYS A CA 1
ATOM 599 C C . LYS A 1 72 ? 0.368 -4.300 0.119 1.00 96.19 72 LYS A C 1
ATOM 601 O O . LYS A 1 72 ? -0.590 -4.748 0.745 1.00 96.19 72 LYS A O 1
ATOM 606 N N . GLN A 1 73 ? 0.837 -3.065 0.316 1.00 94.62 73 GLN A N 1
ATOM 607 C CA . GLN A 1 73 ? 0.199 -2.139 1.257 1.00 94.62 73 GLN A CA 1
ATOM 608 C C . GLN A 1 73 ? -1.190 -1.703 0.773 1.00 94.62 73 GLN A C 1
ATOM 610 O O . GLN A 1 73 ? -2.129 -1.680 1.565 1.00 94.62 73 GLN A O 1
ATOM 615 N N . ALA A 1 74 ? -1.358 -1.424 -0.523 1.00 94.88 74 ALA A N 1
ATOM 616 C CA . ALA A 1 74 ? -2.659 -1.103 -1.103 1.00 94.88 74 ALA A CA 1
ATOM 617 C C . ALA A 1 74 ? -3.648 -2.274 -0.956 1.00 94.88 74 ALA A C 1
ATOM 619 O O . ALA A 1 74 ? -4.792 -2.071 -0.547 1.00 94.88 74 ALA A O 1
ATOM 620 N N . GLU A 1 75 ? -3.211 -3.509 -1.211 1.00 95.25 75 GLU A N 1
ATOM 621 C CA . GLU A 1 75 ? -4.035 -4.701 -0.992 1.00 95.25 75 GLU A CA 1
ATOM 622 C C . GLU A 1 75 ? -4.455 -4.830 0.480 1.00 95.25 75 GLU A C 1
ATOM 624 O O . GLU A 1 75 ? -5.646 -4.980 0.762 1.00 95.25 75 GLU A O 1
ATOM 629 N N . ALA A 1 76 ? -3.517 -4.677 1.420 1.00 93.19 76 ALA A N 1
ATOM 630 C CA . ALA A 1 76 ? -3.813 -4.705 2.851 1.00 93.19 76 ALA A CA 1
ATOM 631 C C . ALA A 1 76 ? -4.850 -3.637 3.246 1.00 93.19 76 ALA A C 1
ATOM 633 O O . ALA A 1 76 ? -5.839 -3.955 3.909 1.00 93.19 76 ALA A O 1
ATOM 634 N N . CYS A 1 77 ? -4.691 -2.395 2.775 1.00 93.56 77 CYS A N 1
ATOM 635 C CA . CYS A 1 77 ? -5.671 -1.326 2.985 1.00 93.56 77 CYS A CA 1
ATOM 636 C C . CYS A 1 77 ? -7.055 -1.693 2.431 1.00 93.56 77 CYS A C 1
ATOM 638 O O . CYS A 1 77 ? -8.055 -1.425 3.091 1.00 93.56 77 CYS A O 1
ATOM 640 N N . SER A 1 78 ? -7.138 -2.350 1.269 1.00 94.31 78 SER A N 1
ATOM 641 C CA . SER A 1 78 ? -8.424 -2.768 0.685 1.00 94.31 78 SER A CA 1
ATOM 642 C C . SER A 1 78 ? -9.157 -3.815 1.538 1.00 94.31 78 SER A C 1
ATOM 644 O O . SER A 1 78 ? -10.386 -3.773 1.676 1.00 94.31 78 SER A O 1
ATOM 646 N N . VAL A 1 79 ? -8.408 -4.721 2.177 1.00 94.56 79 VAL A N 1
ATOM 647 C CA . VAL A 1 79 ? -8.958 -5.712 3.111 1.00 94.56 79 VAL A CA 1
ATOM 648 C C . VAL A 1 79 ? -9.517 -5.010 4.348 1.00 94.56 79 VAL A C 1
ATOM 650 O O . VAL A 1 79 ? -10.639 -5.308 4.762 1.00 94.56 79 VAL A O 1
ATOM 653 N N . PHE A 1 80 ? -8.784 -4.038 4.899 1.00 92.69 80 PHE A N 1
ATOM 654 C CA . PHE A 1 80 ? -9.250 -3.232 6.030 1.00 92.69 80 PHE A CA 1
ATOM 655 C C . PHE A 1 80 ? -10.486 -2.400 5.685 1.00 92.69 80 PHE A C 1
ATOM 657 O O . PHE A 1 80 ? -11.458 -2.431 6.435 1.00 92.69 80 PHE A O 1
ATOM 664 N N . MET A 1 81 ? -10.505 -1.741 4.522 1.00 94.50 81 MET A N 1
ATOM 665 C CA . MET A 1 81 ? -11.682 -1.019 4.026 1.00 94.50 81 MET A CA 1
ATOM 666 C C . MET A 1 81 ? -12.915 -1.924 4.003 1.00 94.50 81 MET A C 1
ATOM 668 O O . MET A 1 81 ? -13.948 -1.570 4.560 1.00 94.50 81 MET A O 1
ATOM 672 N N . THR A 1 82 ? -12.782 -3.128 3.440 1.00 94.81 82 THR A N 1
ATOM 673 C CA . THR A 1 82 ? -13.884 -4.100 3.375 1.00 94.81 82 THR A CA 1
ATOM 674 C C . THR A 1 82 ? -14.359 -4.517 4.771 1.00 94.81 82 THR A C 1
ATOM 676 O O . THR A 1 82 ? -15.554 -4.714 4.991 1.00 94.81 82 THR A O 1
ATOM 679 N N . ALA A 1 83 ? -13.442 -4.673 5.728 1.00 92.81 83 ALA A N 1
ATOM 680 C CA . ALA A 1 83 ? -13.787 -5.025 7.103 1.00 92.81 83 ALA A CA 1
ATOM 681 C C . ALA A 1 83 ? -14.556 -3.895 7.808 1.00 92.81 83 ALA A C 1
ATOM 683 O O . ALA A 1 83 ? -15.583 -4.154 8.433 1.00 92.81 83 ALA A O 1
ATOM 684 N N . PHE A 1 84 ? -14.100 -2.650 7.670 1.00 93.62 84 PHE A N 1
ATOM 685 C CA . PHE A 1 84 ? -14.722 -1.489 8.310 1.00 93.62 84 PHE A CA 1
ATOM 686 C C . PHE A 1 84 ? -16.039 -1.073 7.652 1.00 93.62 84 PHE A C 1
ATOM 688 O O . PHE A 1 84 ? -16.950 -0.624 8.339 1.00 93.62 84 PHE A O 1
ATOM 695 N N . GLU A 1 85 ? -16.187 -1.286 6.345 1.00 94.00 85 GLU A N 1
ATOM 696 C CA . GLU A 1 85 ? -17.445 -1.052 5.630 1.00 94.00 85 GLU A CA 1
ATOM 697 C C . GLU A 1 85 ? -18.558 -2.010 6.082 1.00 94.00 85 GLU A C 1
ATOM 699 O O . GLU A 1 85 ? -19.724 -1.624 6.148 1.00 94.00 85 GLU A O 1
ATOM 704 N N . ARG A 1 86 ? -18.209 -3.253 6.439 1.00 94.69 86 ARG A N 1
ATOM 705 C CA . ARG A 1 86 ? -19.175 -4.238 6.956 1.00 94.69 86 ARG A CA 1
ATOM 706 C C . ARG A 1 86 ? -19.681 -3.900 8.353 1.00 94.69 86 ARG A C 1
ATOM 708 O O . ARG A 1 86 ? -20.827 -4.204 8.669 1.00 94.69 86 ARG A O 1
ATOM 715 N N . GLU A 1 87 ? -18.830 -3.310 9.187 1.00 93.62 87 GLU A N 1
ATOM 716 C CA . GLU A 1 87 ? -19.125 -3.016 10.591 1.00 93.62 87 GLU A CA 1
ATOM 717 C C . GLU A 1 87 ? -18.766 -1.557 10.935 1.00 93.62 87 GLU A C 1
ATOM 719 O O . GLU A 1 87 ? -17.877 -1.311 11.754 1.00 93.62 87 GLU A O 1
ATOM 724 N N . PRO A 1 88 ? -19.451 -0.566 10.333 1.00 91.25 88 PRO A N 1
ATOM 725 C CA . PRO A 1 88 ? -19.055 0.837 10.441 1.00 91.25 88 PRO A CA 1
ATOM 726 C C . PRO A 1 88 ? -19.224 1.392 11.857 1.00 91.25 88 PRO A C 1
ATOM 728 O O . PRO A 1 88 ? -18.447 2.243 12.271 1.00 91.25 88 PRO A O 1
ATOM 731 N N . ASP A 1 89 ? -20.208 0.906 12.613 1.00 93.12 89 ASP A N 1
ATOM 732 C CA . ASP A 1 89 ? -20.530 1.413 13.953 1.00 93.12 89 ASP A CA 1
ATOM 733 C C . ASP A 1 89 ? -19.841 0.621 15.080 1.00 93.12 89 ASP A C 1
ATOM 735 O O . ASP A 1 89 ? -20.125 0.836 16.258 1.00 93.12 89 ASP A O 1
ATOM 739 N N . ARG A 1 90 ? -18.959 -0.328 14.737 1.00 92.06 90 ARG A N 1
ATOM 740 C CA . ARG A 1 90 ? -18.208 -1.123 15.712 1.00 92.06 90 ARG A CA 1
ATOM 741 C C . ARG A 1 90 ? -16.961 -0.372 16.173 1.00 92.06 90 ARG A C 1
ATOM 743 O O . ARG A 1 90 ? -16.248 0.219 15.365 1.00 92.06 90 ARG A O 1
ATOM 750 N N . ASP A 1 91 ? -16.664 -0.485 17.463 1.00 91.50 91 ASP A N 1
ATOM 751 C CA . ASP A 1 91 ? -15.402 -0.022 18.036 1.00 91.50 91 ASP A CA 1
ATOM 752 C C . ASP A 1 91 ? -14.277 -1.040 17.798 1.00 91.50 91 ASP A C 1
ATOM 754 O O . ASP A 1 91 ? -14.410 -2.238 18.083 1.00 91.50 91 ASP A O 1
ATOM 758 N N . PHE A 1 92 ? -13.139 -0.549 17.313 1.00 89.31 92 PHE A N 1
ATOM 759 C CA . PHE A 1 92 ? -11.927 -1.326 17.071 1.00 89.31 92 PHE A CA 1
ATOM 760 C C . PHE A 1 92 ? -10.799 -0.863 17.991 1.00 89.31 92 PHE A C 1
ATOM 762 O O . PHE A 1 92 ? -10.570 0.334 18.168 1.00 89.31 92 PHE A O 1
ATOM 769 N N . TYR A 1 93 ? -10.062 -1.826 18.549 1.00 90.25 93 TYR A N 1
ATOM 770 C CA . TYR A 1 93 ? -8.922 -1.569 19.427 1.00 90.25 93 TYR A CA 1
ATOM 771 C C . TYR A 1 93 ? -7.613 -1.720 18.659 1.00 90.25 93 TYR A C 1
ATOM 773 O O . TYR A 1 93 ? -7.169 -2.834 18.377 1.00 90.25 93 TYR A O 1
ATOM 781 N N . LEU A 1 94 ? -6.978 -0.596 18.363 1.00 88.31 94 LEU A N 1
ATOM 782 C CA . LEU A 1 94 ? -5.740 -0.520 17.604 1.00 88.31 94 LEU A CA 1
ATOM 783 C C . LEU A 1 94 ? -4.518 -0.421 18.515 1.00 88.31 94 LEU A C 1
ATOM 785 O O . LEU A 1 94 ? -4.568 0.187 19.589 1.00 88.31 94 LEU A O 1
ATOM 789 N N . ALA A 1 95 ? -3.407 -1.020 18.088 1.00 89.00 95 ALA A N 1
ATOM 790 C CA . ALA A 1 95 ? -2.102 -0.760 18.685 1.00 89.00 95 ALA A CA 1
ATOM 791 C C . ALA A 1 95 ? -1.508 0.539 18.117 1.00 89.00 95 ALA A C 1
ATOM 793 O O . ALA A 1 95 ? -1.921 1.018 17.063 1.00 89.00 95 ALA A O 1
ATOM 794 N N . LEU A 1 96 ? -0.487 1.092 18.781 1.00 85.50 96 LEU A N 1
ATOM 795 C CA . LEU A 1 96 ? 0.190 2.310 18.314 1.00 85.50 96 LEU A CA 1
ATOM 796 C C . LEU A 1 96 ? 0.695 2.197 16.863 1.00 85.50 96 LEU A C 1
ATOM 798 O O . LEU A 1 96 ? 0.628 3.170 16.118 1.00 85.50 96 LEU A O 1
ATOM 802 N N . GLY A 1 97 ? 1.172 1.015 16.457 1.00 86.00 97 GLY A N 1
ATOM 803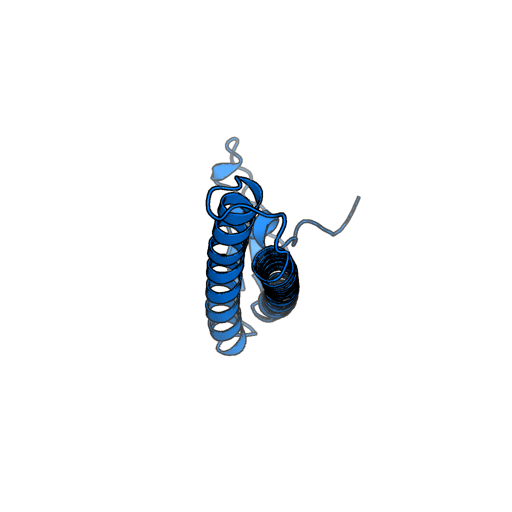 C CA . GLY A 1 97 ? 1.623 0.770 15.085 1.00 86.00 97 GLY A CA 1
ATOM 804 C C . GLY A 1 97 ? 0.517 0.992 14.054 1.00 86.00 97 GLY A C 1
ATOM 805 O O . GLY A 1 97 ? 0.742 1.687 13.068 1.00 86.00 97 GLY A O 1
ATOM 806 N N . ASP A 1 98 ? -0.687 0.493 14.329 1.00 87.31 98 ASP A N 1
ATOM 807 C CA . ASP A 1 98 ? -1.842 0.644 13.439 1.00 87.31 98 ASP A CA 1
ATOM 808 C C . ASP A 1 98 ? -2.297 2.109 13.382 1.00 87.31 98 ASP A C 1
ATOM 810 O O . ASP A 1 98 ? -2.588 2.639 12.313 1.00 87.31 98 ASP A O 1
ATOM 814 N N . VAL A 1 99 ? -2.283 2.808 14.522 1.00 86.94 99 VAL A N 1
ATOM 815 C CA . VAL A 1 99 ? -2.611 4.244 14.593 1.00 86.94 99 VAL A CA 1
ATOM 816 C C . VAL A 1 99 ? -1.661 5.077 13.732 1.00 86.94 99 VAL A C 1
ATOM 818 O O . VAL A 1 99 ? -2.096 5.989 13.026 1.00 86.94 99 VAL A O 1
ATOM 821 N N . VAL A 1 100 ? -0.362 4.766 13.769 1.00 87.81 100 VAL A N 1
ATOM 822 C CA . VAL A 1 100 ? 0.644 5.431 12.931 1.00 87.81 100 VAL A CA 1
ATOM 823 C C . VAL A 1 100 ? 0.461 5.057 11.462 1.00 87.81 100 VAL A C 1
ATOM 825 O O . VAL A 1 100 ? 0.515 5.945 10.615 1.00 87.81 100 VAL A O 1
ATOM 828 N N . PHE A 1 101 ? 0.203 3.781 11.167 1.00 89.00 101 PHE A N 1
ATOM 829 C CA . PHE A 1 101 ? -0.025 3.285 9.811 1.00 89.00 101 PHE A CA 1
ATOM 830 C C . PHE A 1 101 ? -1.191 4.005 9.122 1.00 89.00 101 PHE A C 1
ATOM 832 O O . PHE A 1 101 ? -1.028 4.524 8.021 1.00 89.00 101 PHE A O 1
ATOM 839 N N . PHE A 1 102 ? -2.333 4.120 9.803 1.00 88.69 102 PHE A N 1
ATOM 840 C CA . PHE A 1 102 ? -3.514 4.818 9.290 1.00 88.69 102 PHE A CA 1
ATOM 841 C C . PHE A 1 102 ? -3.420 6.352 9.389 1.00 88.69 102 PHE A C 1
ATOM 843 O O . PHE A 1 102 ? -4.345 7.058 8.997 1.00 88.69 102 PHE A O 1
ATOM 850 N N . GLY A 1 103 ? -2.327 6.901 9.932 1.00 85.31 103 GLY A N 1
ATOM 851 C CA . GLY A 1 103 ? -2.152 8.348 10.077 1.00 85.31 103 GLY A CA 1
ATOM 852 C C . GLY A 1 103 ? -3.142 9.010 11.045 1.00 85.31 103 GLY A C 1
ATOM 853 O O . GLY A 1 103 ? -3.327 10.226 10.988 1.00 85.31 103 GLY A O 1
ATOM 854 N N . LEU A 1 104 ? -3.739 8.234 11.955 1.00 84.56 104 LEU A N 1
ATOM 855 C CA . LEU A 1 104 ? -4.792 8.651 12.895 1.00 84.56 104 LEU A CA 1
ATOM 856 C C . LEU A 1 104 ? -4.273 9.497 14.067 1.00 84.56 104 LEU A C 1
ATOM 858 O O . LEU A 1 104 ? -5.041 9.962 14.903 1.00 84.56 104 LEU A O 1
ATOM 862 N N . ASN A 1 105 ? -2.962 9.733 14.118 1.00 73.25 105 ASN A N 1
ATOM 863 C CA . ASN A 1 105 ? -2.303 10.563 15.127 1.00 73.25 105 ASN A CA 1
ATOM 864 C C . ASN A 1 105 ? -2.428 12.079 14.856 1.00 73.25 105 ASN A C 1
ATOM 866 O O . ASN A 1 105 ? -1.721 12.879 15.468 1.00 73.25 105 ASN A O 1
ATOM 870 N N . LYS A 1 106 ? -3.270 12.489 13.900 1.00 56.88 106 LYS A N 1
ATOM 871 C CA . LYS A 1 106 ? -3.381 13.877 13.431 1.00 56.88 106 LYS A CA 1
ATOM 872 C C . LYS A 1 106 ? -4.597 14.609 14.010 1.00 56.88 106 LYS A C 1
ATOM 874 O O . LYS A 1 106 ? -5.410 15.079 13.241 1.00 56.88 106 LYS A O 1
ATOM 879 N N . GLU A 1 107 ? -4.694 14.741 15.332 1.00 46.22 107 GLU A N 1
ATOM 880 C CA . GLU A 1 107 ? -5.536 15.710 16.079 1.00 46.22 107 GLU A CA 1
ATOM 881 C C . GLU A 1 107 ? -5.112 15.614 17.567 1.00 46.22 107 GLU A C 1
ATOM 883 O O . GLU A 1 107 ? -5.094 14.513 18.100 1.00 46.22 107 GLU A O 1
ATOM 888 N N . LYS A 1 108 ? -4.717 16.612 18.370 1.00 36.06 108 LYS A N 1
ATOM 889 C CA . LYS A 1 108 ? -4.581 18.078 18.342 1.00 36.06 108 LYS A CA 1
ATOM 890 C C . LYS A 1 108 ? -3.412 18.418 19.295 1.00 36.06 108 LYS A C 1
ATOM 892 O O . LYS A 1 108 ? -3.443 17.966 20.440 1.00 36.06 108 LYS A O 1
ATOM 897 N N . ILE A 1 109 ? -2.411 19.186 18.856 1.00 38.44 109 ILE A N 1
ATOM 898 C CA . ILE A 1 109 ? -1.611 20.030 19.772 1.00 38.44 109 ILE A CA 1
ATOM 899 C C . ILE A 1 109 ? -2.291 21.393 19.798 1.00 38.44 109 ILE A C 1
ATOM 901 O O . ILE A 1 109 ? -2.689 21.840 18.698 1.00 38.44 109 ILE A O 1
#

Organism: NCBI:txid1070528

pLDDT: mean 86.4, std 15.42, range [35.44, 97.69]

Foldseek 3Di:
DWDWPDDVDLQPTKGKDFLQVLLVLLVVLLVVLVVQLVVLVVVLVVLVPDPVHDPPDVSNVVSVVSNVVSVVSNVVSVVSNVVSVVGRGDMDIDRPVVCVSSVVVPDDD

Radius of gyration: 18.66 Å; chains: 1; bounding box: 41×26×57 Å